Protein AF-A0A4Q5QI65-F1 (afdb_monomer_lite)

Sequence (101 aa):
YGGRPGFLGFLRLARAAFAHLTVTGGMAVGESMIQQVLGLGIAARVSAKLGEGVLNGLMTARFGLAAMAVCRPLPFVREAPPRLSDVAGELLKPLADEAKG

Secondary structure (DSSP, 8-state):
------HHHHHHHHHHHHHHHHHHHHHHHHHHHHTT-STHHHHHHHHHHHHHHHHHHHHHHHHHHHHHHHH--S--SSSPPPPHHHHHHHHHHHHHHHTT-

pLDDT: mean 78.79, std 12.98, range [44.72, 95.5]

Structure (mmCIF, N/CA/C/O backbone):
data_AF-A0A4Q5QI65-F1
#
_entry.id   AF-A0A4Q5QI65-F1
#
loop_
_atom_site.group_PDB
_atom_site.id
_atom_site.type_symbol
_atom_site.label_atom_id
_atom_site.label_alt_id
_atom_site.label_comp_id
_atom_site.label_asym_id
_atom_site.label_entity_id
_atom_site.label_seq_id
_atom_site.pdbx_PDB_ins_code
_atom_site.Cartn_x
_atom_site.Cartn_y
_atom_site.Cartn_z
_atom_site.occupancy
_atom_site.B_iso_or_equiv
_atom_site.auth_seq_id
_atom_site.auth_comp_id
_atom_site.auth_asym_id
_atom_site.auth_atom_id
_atom_site.pdbx_PDB_model_num
ATOM 1 N N . TYR A 1 1 ? 36.257 16.405 15.934 1.00 44.72 1 TYR A N 1
ATOM 2 C CA . TYR A 1 1 ? 35.955 15.848 17.271 1.00 44.72 1 TYR A CA 1
ATOM 3 C C . TYR A 1 1 ? 35.239 14.503 17.145 1.00 44.72 1 TYR A C 1
ATOM 5 O O . TYR A 1 1 ? 34.105 14.346 17.573 1.00 44.72 1 TYR A O 1
ATOM 13 N N . GLY A 1 2 ? 35.901 13.543 16.488 1.00 59.22 2 GLY A N 1
ATOM 14 C CA . GLY A 1 2 ? 35.332 12.254 16.088 1.00 59.22 2 GLY A CA 1
ATOM 15 C C . GLY A 1 2 ? 35.711 11.121 17.035 1.00 59.22 2 GLY A C 1
ATOM 16 O O . GLY A 1 2 ? 36.487 10.246 16.668 1.00 59.22 2 GLY A O 1
ATOM 17 N N . GLY A 1 3 ? 35.155 11.124 18.245 1.00 60.59 3 GLY A N 1
ATOM 18 C CA . GLY A 1 3 ? 35.058 9.896 19.027 1.00 60.59 3 GLY A CA 1
ATOM 19 C C . GLY A 1 3 ? 33.805 9.166 18.566 1.00 60.59 3 GLY A C 1
ATOM 20 O O . GLY A 1 3 ? 32.716 9.718 18.702 1.00 60.59 3 GLY A O 1
ATOM 21 N N . ARG A 1 4 ? 33.935 7.965 17.983 1.00 63.44 4 ARG A N 1
ATOM 22 C CA . ARG A 1 4 ? 32.776 7.100 17.693 1.00 63.44 4 ARG A CA 1
ATOM 23 C C . ARG A 1 4 ? 31.946 7.048 18.981 1.00 63.44 4 ARG A C 1
ATOM 25 O O . ARG A 1 4 ? 32.513 6.626 19.991 1.00 63.44 4 ARG A O 1
ATOM 32 N N . PRO A 1 5 ? 30.679 7.508 19.009 1.00 59.47 5 PRO A N 1
ATOM 33 C CA . PRO A 1 5 ? 29.882 7.380 20.214 1.00 59.47 5 PRO A CA 1
ATOM 34 C C . PRO A 1 5 ? 29.812 5.884 20.499 1.00 59.47 5 PRO A C 1
ATOM 36 O O . PRO A 1 5 ? 29.258 5.120 19.709 1.00 59.47 5 PRO A O 1
ATOM 39 N N . GLY A 1 6 ? 30.476 5.449 21.573 1.00 72.06 6 GLY A N 1
ATOM 40 C CA . GLY A 1 6 ? 30.424 4.057 21.997 1.00 72.06 6 GLY A CA 1
ATOM 41 C C . GLY A 1 6 ? 28.965 3.641 22.174 1.00 72.06 6 G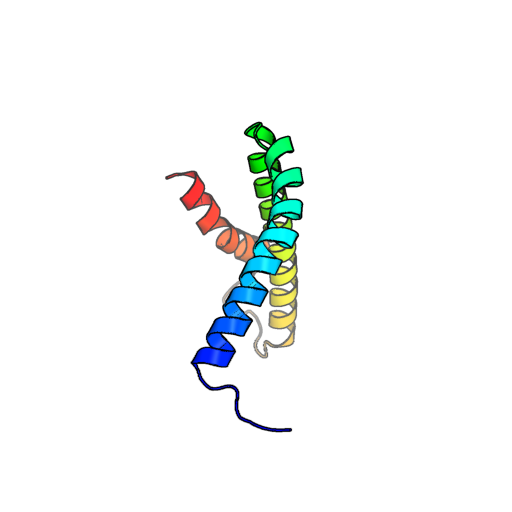LY A C 1
ATOM 42 O O . GLY A 1 6 ? 28.087 4.489 22.340 1.00 72.06 6 GLY A O 1
ATOM 43 N N . PHE A 1 7 ? 28.693 2.340 22.162 1.00 75.94 7 PHE A N 1
ATOM 44 C CA . PHE A 1 7 ? 27.338 1.793 22.294 1.00 75.94 7 PHE A CA 1
ATOM 45 C C . PHE A 1 7 ? 26.532 2.433 23.449 1.00 75.94 7 PHE A C 1
ATOM 47 O O . PHE A 1 7 ? 25.358 2.753 23.282 1.00 75.94 7 PHE A O 1
ATOM 54 N N . LEU A 1 8 ? 27.186 2.751 24.578 1.00 79.31 8 LEU A N 1
ATOM 55 C CA . LEU A 1 8 ? 26.573 3.484 25.695 1.00 79.31 8 LEU A CA 1
ATOM 56 C C . LEU A 1 8 ? 26.162 4.928 25.349 1.00 79.31 8 LEU A C 1
ATOM 58 O O . LEU A 1 8 ? 25.116 5.389 25.800 1.00 79.31 8 LEU A O 1
ATOM 62 N N . GLY A 1 9 ? 26.964 5.649 24.562 1.00 78.94 9 GLY A N 1
ATOM 63 C CA . GLY A 1 9 ? 26.652 7.005 24.104 1.00 78.94 9 GLY A CA 1
ATOM 64 C C . GLY A 1 9 ? 25.463 7.022 23.145 1.00 78.94 9 GLY A C 1
ATOM 65 O O . GLY A 1 9 ? 24.571 7.856 23.297 1.00 78.94 9 GLY A O 1
ATOM 66 N N . PHE A 1 10 ? 25.401 6.049 22.230 1.00 80.62 10 PHE A N 1
ATOM 67 C CA . PHE A 1 10 ? 24.246 5.843 21.354 1.00 80.62 10 PHE A CA 1
ATOM 68 C C . PHE A 1 10 ? 22.985 5.510 22.156 1.00 80.62 10 PHE A C 1
ATOM 70 O O . PHE A 1 10 ? 21.952 6.139 21.949 1.00 80.62 10 PHE A O 1
ATOM 77 N N . LEU A 1 11 ? 23.072 4.596 23.129 1.00 84.12 11 LEU A N 1
ATOM 78 C CA . LEU A 1 11 ? 21.926 4.209 23.952 1.00 84.12 11 LEU A CA 1
ATOM 79 C C . LEU A 1 11 ? 21.411 5.372 24.816 1.00 84.12 11 LEU A C 1
ATOM 81 O O . LEU A 1 11 ? 20.202 5.551 24.972 1.00 84.12 11 LEU A O 1
ATOM 85 N N . ARG A 1 12 ? 22.312 6.209 25.342 1.00 82.12 12 ARG A N 1
ATOM 86 C CA . ARG A 1 12 ? 21.941 7.406 26.111 1.00 82.12 12 ARG A CA 1
ATOM 87 C C . ARG A 1 12 ? 21.258 8.456 25.234 1.00 82.12 12 ARG A C 1
ATOM 89 O O . ARG A 1 12 ? 20.283 9.060 25.675 1.00 82.12 12 ARG A O 1
ATOM 96 N N . LEU A 1 13 ? 21.734 8.638 24.000 1.00 84.00 13 LEU A N 1
ATOM 97 C CA . LEU A 1 13 ? 21.143 9.561 23.031 1.00 84.00 13 LEU A CA 1
ATOM 98 C C . LEU A 1 13 ? 19.791 9.053 22.515 1.00 84.00 13 LEU A C 1
ATOM 100 O O . LEU A 1 13 ? 18.830 9.813 22.487 1.00 84.00 13 LEU A O 1
ATOM 104 N N . ALA A 1 14 ? 19.689 7.760 22.198 1.00 84.12 14 ALA A N 1
ATOM 105 C CA . ALA A 1 14 ? 18.440 7.111 21.818 1.00 84.12 14 ALA A CA 1
ATOM 106 C C . ALA A 1 14 ? 17.392 7.262 22.928 1.00 84.12 14 ALA A C 1
ATOM 108 O O . ALA A 1 14 ? 16.267 7.667 22.656 1.00 84.12 14 ALA A O 1
ATOM 109 N N . ARG A 1 15 ? 17.769 7.041 24.195 1.00 84.12 15 ARG A N 1
ATOM 110 C CA . ARG A 1 15 ? 16.856 7.224 25.333 1.00 84.12 15 ARG A CA 1
ATOM 111 C C . ARG A 1 15 ? 16.415 8.679 25.509 1.00 84.12 15 ARG A C 1
ATOM 113 O O . ARG A 1 15 ? 15.251 8.915 25.814 1.00 84.12 15 ARG A O 1
ATOM 120 N N . ALA A 1 16 ? 17.310 9.642 25.291 1.00 84.56 16 ALA A N 1
ATOM 121 C CA . ALA A 1 16 ? 16.964 11.063 25.315 1.00 84.56 16 ALA A CA 1
ATOM 122 C C . ALA A 1 16 ? 16.017 11.449 24.162 1.00 84.56 16 ALA A C 1
ATOM 124 O O . ALA A 1 16 ? 15.051 12.177 24.381 1.00 84.56 16 ALA A O 1
ATOM 125 N N . ALA A 1 17 ? 16.246 10.912 22.960 1.00 84.31 17 ALA A N 1
ATOM 126 C CA . ALA A 1 17 ? 15.376 11.111 21.806 1.00 84.31 17 ALA A CA 1
ATOM 127 C C . ALA A 1 17 ? 13.984 10.508 22.040 1.00 84.31 17 ALA A C 1
ATOM 129 O O . ALA A 1 17 ? 12.990 11.189 21.814 1.00 84.31 17 ALA A O 1
ATOM 130 N N . PHE A 1 18 ? 13.901 9.282 22.572 1.00 82.25 18 PHE A N 1
ATOM 131 C CA . PHE A 1 18 ? 12.632 8.652 22.945 1.00 82.25 18 PHE A CA 1
ATOM 132 C C . PHE A 1 18 ? 11.892 9.435 24.030 1.00 82.25 18 PHE A C 1
ATOM 134 O O . PHE A 1 18 ? 10.694 9.642 23.891 1.00 82.25 18 PHE A O 1
ATOM 141 N N . ALA A 1 19 ? 12.587 9.921 25.064 1.00 81.38 19 ALA A N 1
ATOM 142 C CA . ALA A 1 19 ? 11.972 10.739 26.110 1.00 81.38 19 ALA A CA 1
ATOM 143 C C . ALA A 1 19 ? 11.355 12.032 25.541 1.00 81.38 19 ALA A C 1
ATOM 145 O O . ALA A 1 19 ? 10.227 12.388 25.884 1.00 81.38 19 ALA A O 1
ATOM 146 N N . HIS A 1 20 ? 12.045 12.700 24.611 1.00 77.94 20 HIS A N 1
ATOM 147 C CA . HIS A 1 20 ? 11.475 13.843 23.896 1.00 77.94 20 HIS A CA 1
ATOM 148 C C . HIS A 1 20 ? 10.309 13.439 22.993 1.00 77.94 20 HIS A C 1
ATOM 150 O O . HIS A 1 20 ? 9.290 14.120 22.983 1.00 77.94 20 HIS A O 1
ATOM 156 N N . LEU A 1 21 ? 10.412 12.313 22.286 1.00 80.31 21 LEU A N 1
ATOM 157 C CA . LEU A 1 21 ? 9.346 11.813 21.422 1.00 80.31 21 LEU A CA 1
ATOM 158 C C . LEU A 1 21 ? 8.092 11.428 22.213 1.00 80.31 21 LEU A C 1
ATOM 160 O O . LEU A 1 21 ? 6.991 11.605 21.713 1.00 80.31 21 LEU A O 1
ATOM 164 N N . THR A 1 22 ? 8.225 10.943 23.447 1.00 75.50 22 THR A N 1
ATOM 165 C CA . THR A 1 22 ? 7.081 10.679 24.331 1.00 75.50 22 THR A CA 1
ATOM 166 C C . THR A 1 22 ? 6.460 11.961 24.871 1.00 75.50 22 THR A C 1
ATOM 168 O O . THR A 1 22 ? 5.243 12.034 24.999 1.00 75.50 22 THR A O 1
ATOM 171 N N . VAL A 1 23 ? 7.267 12.989 25.145 1.00 68.94 23 VAL A N 1
ATOM 172 C CA . VAL A 1 23 ? 6.778 14.285 25.641 1.00 68.94 23 VAL A CA 1
ATOM 173 C C . VAL A 1 23 ? 6.099 15.074 24.516 1.00 68.94 23 VAL A C 1
ATOM 175 O O . VAL A 1 23 ? 4.987 15.558 24.687 1.00 68.94 23 VAL A O 1
ATOM 178 N N . THR A 1 24 ? 6.711 15.144 23.333 1.00 68.75 24 THR A N 1
ATOM 179 C CA . THR A 1 24 ? 6.156 15.829 22.155 1.00 68.75 24 THR A CA 1
ATOM 180 C C . THR A 1 24 ? 5.081 14.993 21.449 1.00 68.75 24 THR A C 1
ATOM 182 O O . THR A 1 24 ? 4.048 15.521 21.046 1.00 68.75 24 THR A O 1
ATOM 185 N N . GLY A 1 25 ? 5.280 13.680 21.322 1.00 62.53 25 GLY A N 1
ATOM 186 C CA . GLY A 1 25 ? 4.331 12.754 20.693 1.00 62.53 25 GLY A CA 1
ATOM 187 C C . GLY A 1 25 ? 3.136 12.398 21.580 1.00 62.53 25 GLY A C 1
ATOM 188 O O . GLY A 1 25 ? 2.043 12.188 21.060 1.00 62.53 25 GLY A O 1
ATOM 189 N N . GLY A 1 26 ? 3.295 12.409 22.908 1.00 62.62 26 GLY A N 1
ATOM 190 C CA . GLY A 1 26 ? 2.195 12.200 23.855 1.00 62.62 26 GLY A CA 1
ATOM 191 C C . GLY A 1 26 ? 1.178 13.342 23.850 1.00 62.62 26 GLY A C 1
ATOM 192 O O . GLY A 1 26 ? -0.019 13.094 23.969 1.00 62.62 26 GLY A O 1
ATOM 193 N N . MET 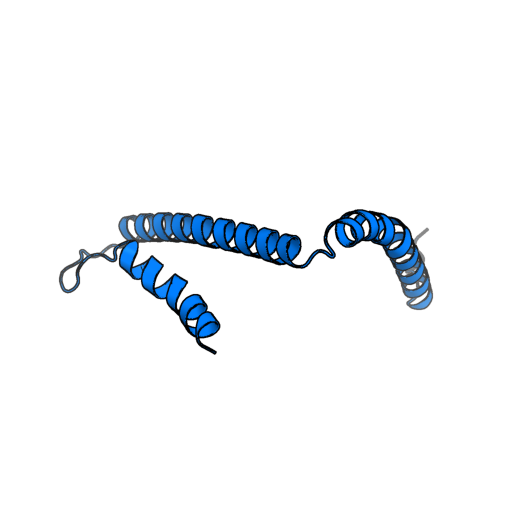A 1 27 ? 1.623 14.581 23.618 1.00 59.88 27 MET A N 1
ATOM 194 C CA . MET A 1 27 ? 0.729 15.742 23.531 1.00 59.88 27 MET A CA 1
ATOM 195 C C . MET A 1 27 ? -0.115 15.748 22.245 1.00 59.88 27 MET A C 1
ATOM 197 O O . MET A 1 27 ? -1.284 16.118 22.291 1.00 59.88 27 MET A O 1
ATOM 201 N N . ALA A 1 28 ? 0.425 15.278 21.114 1.00 58.69 28 ALA A N 1
ATOM 202 C CA . ALA A 1 28 ? -0.318 15.208 19.849 1.00 58.69 28 ALA A CA 1
ATOM 203 C C . ALA A 1 28 ? -1.361 14.074 19.827 1.00 58.69 28 ALA A C 1
ATOM 205 O O . ALA A 1 28 ? -2.446 14.219 19.260 1.00 58.69 28 ALA A O 1
ATOM 206 N N . VAL A 1 29 ? -1.041 12.942 20.460 1.00 55.81 29 VAL A N 1
ATOM 207 C CA . VAL A 1 29 ? -1.952 11.796 20.571 1.00 55.81 29 VAL A CA 1
ATOM 208 C C . VAL A 1 29 ? -3.005 12.028 21.661 1.00 55.81 29 VAL A C 1
ATOM 210 O O . VAL A 1 29 ? -4.146 11.615 21.480 1.00 55.81 29 VAL A O 1
ATOM 213 N N . GLY A 1 30 ? -2.669 12.737 22.745 1.00 56.38 30 GLY A N 1
ATOM 214 C CA . GLY A 1 30 ? -3.582 13.027 23.857 1.00 56.38 30 GLY A CA 1
ATOM 215 C C . GLY A 1 30 ? -4.819 13.834 23.454 1.00 56.38 30 GLY A C 1
ATOM 216 O O . GLY A 1 30 ? -5.934 13.418 23.759 1.00 56.38 30 GLY A O 1
ATOM 217 N N . GLU A 1 31 ? -4.642 14.920 22.698 1.00 60.16 31 GLU A N 1
ATOM 218 C CA . GLU A 1 31 ? -5.753 15.779 22.250 1.00 60.16 31 GLU A CA 1
ATOM 219 C C . GLU A 1 31 ? -6.694 15.041 21.274 1.00 60.16 31 GLU A C 1
ATOM 221 O O . GLU A 1 31 ? -7.917 15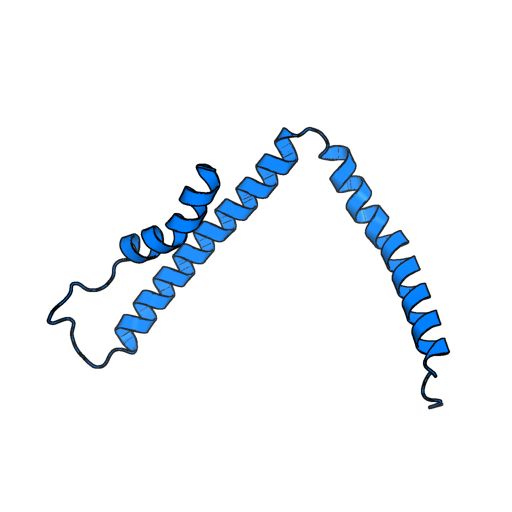.101 21.392 1.00 60.16 31 GLU A O 1
ATOM 226 N N . SER A 1 32 ? -6.132 14.247 20.350 1.00 55.25 32 SER A N 1
ATOM 227 C CA . SER A 1 32 ? -6.918 13.501 19.351 1.00 55.25 32 SER A CA 1
ATOM 228 C C . SER A 1 32 ? -7.578 12.236 19.911 1.00 55.25 32 SER A C 1
ATOM 230 O O . SER A 1 32 ? -8.604 11.802 19.395 1.00 55.25 32 SER A O 1
ATOM 232 N N . MET A 1 33 ? -7.008 11.618 20.949 1.00 53.44 33 MET A N 1
ATOM 233 C CA . MET A 1 33 ? -7.584 10.430 21.590 1.00 53.44 33 MET A CA 1
ATOM 234 C C . MET A 1 33 ? -8.711 10.806 22.556 1.00 53.44 33 MET A C 1
ATOM 236 O O . MET A 1 33 ? -9.741 10.139 22.561 1.00 53.44 33 MET A O 1
ATOM 240 N N . ILE A 1 34 ? -8.577 11.896 23.318 1.00 54.41 34 ILE A N 1
ATOM 241 C CA . ILE A 1 34 ? -9.563 12.295 24.339 1.00 54.41 34 ILE A CA 1
ATOM 242 C C . ILE A 1 34 ? -10.896 12.765 23.731 1.00 54.41 34 ILE A C 1
ATOM 244 O O . ILE A 1 34 ? -11.948 12.437 24.274 1.00 54.41 34 ILE A O 1
ATOM 248 N N . GLN A 1 35 ? -10.895 13.431 22.569 1.00 54.16 35 GLN A N 1
ATOM 249 C CA . GLN A 1 35 ? -12.138 13.752 21.844 1.00 54.16 35 GLN A CA 1
ATOM 250 C C . GLN A 1 35 ? -12.750 12.561 21.080 1.00 54.16 35 GLN A C 1
ATOM 252 O O . GLN A 1 35 ? -13.917 12.622 20.693 1.00 54.16 35 GLN A O 1
ATOM 257 N N . GLN A 1 36 ? -11.990 11.485 20.837 1.00 56.75 36 GLN A N 1
ATOM 258 C CA . GLN A 1 36 ? -12.407 10.354 19.995 1.00 56.75 36 GLN A CA 1
ATOM 259 C C . GLN A 1 36 ? -12.821 9.092 20.775 1.00 56.75 36 GLN A C 1
ATOM 261 O O . GLN A 1 36 ? -13.236 8.112 20.151 1.00 56.75 36 GLN A O 1
ATOM 266 N N . VAL A 1 37 ? -12.800 9.105 22.113 1.00 53.97 37 VAL A N 1
ATOM 267 C CA . VAL A 1 37 ? -13.354 8.028 22.967 1.00 53.97 37 VAL A CA 1
ATOM 268 C C . VAL A 1 37 ? -14.886 8.161 23.087 1.00 53.97 37 VAL A C 1
ATOM 270 O O . VAL A 1 37 ? -15.492 8.138 24.149 1.00 53.97 37 VAL A O 1
ATOM 273 N N . LEU A 1 38 ? -15.542 8.295 21.940 1.00 59.56 38 LEU A N 1
ATOM 274 C CA . LEU A 1 38 ? -16.955 8.000 21.728 1.00 59.56 38 LEU A CA 1
ATOM 275 C C . LEU A 1 38 ? -16.943 7.068 20.516 1.00 59.56 38 LEU A C 1
ATOM 277 O O . LEU A 1 38 ? -16.683 7.517 19.402 1.00 59.56 38 LEU A O 1
ATOM 281 N N . GLY A 1 39 ? -17.117 5.761 20.733 1.00 60.97 39 GLY A N 1
ATOM 282 C CA . GLY A 1 39 ? -16.771 4.677 19.794 1.00 60.97 39 GLY A CA 1
ATOM 283 C C . GLY A 1 39 ? -17.285 4.784 18.345 1.00 60.97 39 GLY A C 1
ATOM 284 O O . GLY A 1 39 ? -16.781 4.077 17.478 1.00 60.97 39 GLY A O 1
ATOM 285 N N . LEU A 1 40 ? -18.209 5.702 18.040 1.00 63.25 40 LEU A N 1
ATOM 286 C CA . LEU A 1 40 ? -18.619 6.047 16.674 1.00 63.25 40 LEU A CA 1
ATOM 287 C C . LEU A 1 40 ? -17.525 6.771 15.857 1.00 63.25 40 LEU A C 1
ATOM 289 O O . LEU A 1 40 ? -17.429 6.558 14.650 1.00 63.25 40 LEU A O 1
ATOM 293 N N . GLY A 1 41 ? -16.691 7.618 16.473 1.00 71.75 41 GLY A N 1
ATOM 294 C CA . GLY A 1 41 ? -15.752 8.492 15.746 1.00 71.75 41 GLY A CA 1
ATOM 295 C C . GLY A 1 41 ? -14.510 7.774 15.207 1.00 71.75 41 GLY A C 1
ATOM 296 O O . GLY A 1 41 ? -14.045 8.053 14.102 1.00 71.75 41 GLY A O 1
ATOM 297 N N . ILE A 1 42 ? -13.986 6.810 15.965 1.00 76.44 42 ILE A N 1
ATOM 298 C CA . ILE A 1 42 ? -12.870 5.952 15.535 1.00 76.44 42 ILE A CA 1
ATOM 299 C C . ILE A 1 42 ? -13.280 5.021 14.391 1.00 76.44 42 ILE A C 1
ATOM 301 O O . ILE A 1 42 ? -12.571 4.958 13.388 1.00 76.44 42 ILE A O 1
ATOM 305 N N . ALA A 1 43 ? -14.452 4.386 14.483 1.00 80.94 43 ALA A N 1
ATOM 306 C CA . ALA A 1 43 ? -14.999 3.563 13.408 1.00 80.94 43 ALA A CA 1
ATOM 307 C C . ALA A 1 43 ? -15.259 4.399 12.143 1.00 80.94 43 ALA A C 1
ATOM 309 O O . ALA A 1 43 ? -14.876 3.989 11.049 1.00 80.94 43 ALA A O 1
ATOM 310 N N . ALA A 1 44 ? -15.816 5.608 12.289 1.00 79.62 44 ALA A N 1
ATOM 311 C CA . ALA A 1 44 ? -16.029 6.526 11.170 1.00 79.62 44 ALA A CA 1
ATOM 312 C C . ALA A 1 44 ? -14.712 6.947 10.495 1.00 79.62 44 ALA A C 1
ATOM 314 O O . ALA A 1 44 ? -14.625 6.963 9.268 1.00 79.62 44 ALA A O 1
ATOM 315 N N . ARG A 1 45 ? -13.660 7.239 11.271 1.00 80.12 45 ARG A N 1
ATOM 316 C CA . ARG A 1 45 ? -12.353 7.643 10.728 1.00 80.12 45 ARG A CA 1
ATOM 317 C C . ARG A 1 45 ? -11.622 6.487 10.045 1.00 80.12 45 ARG A C 1
ATOM 319 O O . ARG A 1 45 ? -11.034 6.690 8.984 1.00 80.12 45 ARG A O 1
ATOM 326 N N . VAL A 1 46 ? -11.666 5.290 10.631 1.00 83.94 46 VAL A N 1
ATOM 327 C CA . VAL A 1 46 ? -11.084 4.079 10.031 1.00 83.94 46 VAL A CA 1
ATOM 328 C C . VAL A 1 46 ? -11.831 3.707 8.752 1.00 83.94 46 VAL A C 1
ATOM 330 O O . VAL A 1 46 ? -11.191 3.465 7.732 1.00 83.94 46 VAL A O 1
ATOM 333 N N . SER A 1 47 ? -13.164 3.767 8.763 1.00 86.25 47 SER A N 1
ATOM 334 C CA . SER A 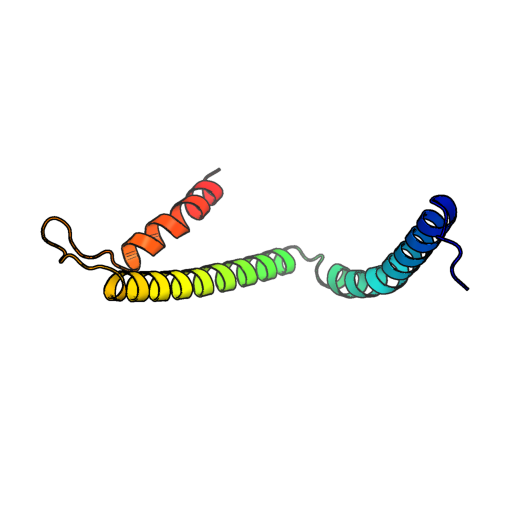1 47 ? -13.999 3.543 7.579 1.00 86.25 47 SER A CA 1
ATOM 335 C C . SER A 1 47 ? -13.700 4.551 6.465 1.00 86.25 47 SER A C 1
ATOM 337 O O . SER A 1 47 ? -13.476 4.157 5.322 1.00 86.25 47 SER A O 1
ATOM 339 N N . ALA A 1 48 ? -13.577 5.843 6.795 1.00 87.75 48 ALA A N 1
ATOM 340 C CA . ALA A 1 48 ? -13.202 6.872 5.825 1.00 87.75 48 ALA A CA 1
ATOM 341 C C . ALA A 1 48 ? -11.824 6.599 5.197 1.00 87.75 48 ALA A C 1
ATOM 343 O O . ALA A 1 48 ? -11.674 6.681 3.979 1.00 87.75 48 ALA A O 1
ATOM 344 N N . LYS A 1 49 ? -10.827 6.207 6.003 1.00 87.62 49 LYS A N 1
ATOM 345 C CA . LYS A 1 49 ? -9.482 5.870 5.505 1.00 87.62 49 LYS A CA 1
ATOM 346 C C . LYS A 1 49 ? -9.465 4.606 4.650 1.00 87.62 49 LYS A C 1
ATOM 348 O O . LYS A 1 49 ? -8.732 4.554 3.664 1.00 87.62 49 LYS A O 1
ATOM 353 N N . LEU A 1 50 ? -10.285 3.616 4.989 1.00 88.31 50 LEU A N 1
ATOM 354 C CA . LEU A 1 50 ? -10.444 2.402 4.193 1.00 88.31 50 LEU A CA 1
ATOM 355 C C . LEU A 1 50 ? -11.133 2.714 2.853 1.00 88.31 50 LEU A C 1
ATOM 357 O O . LEU A 1 50 ? -10.675 2.250 1.812 1.00 88.31 50 LEU A O 1
ATOM 361 N N . GLY A 1 51 ? -12.149 3.583 2.852 1.00 88.62 51 GLY A N 1
ATOM 362 C CA . GLY A 1 51 ? -12.806 4.081 1.640 1.00 88.62 51 GLY A CA 1
ATOM 363 C C . GLY A 1 51 ? -11.862 4.856 0.714 1.00 88.62 51 GLY A C 1
ATOM 364 O O . GLY A 1 51 ? -11.814 4.577 -0.484 1.00 88.62 51 GLY A O 1
ATOM 365 N N . GLU A 1 52 ? -11.056 5.771 1.262 1.00 90.50 52 GLU A N 1
ATOM 366 C CA . GLU A 1 52 ? -9.998 6.473 0.516 1.00 90.50 52 GLU A CA 1
ATOM 367 C C . GLU A 1 52 ? -8.979 5.486 -0.088 1.00 90.50 52 GLU A C 1
ATOM 369 O O . GLU A 1 52 ? -8.580 5.633 -1.247 1.00 90.50 52 GLU A O 1
ATOM 374 N N . GLY A 1 53 ? -8.597 4.448 0.667 1.00 89.75 53 GLY A N 1
ATOM 375 C CA . GLY A 1 53 ? -7.680 3.398 0.219 1.00 89.75 53 GLY A CA 1
ATOM 376 C C . GLY A 1 53 ? -8.231 2.563 -0.939 1.00 89.75 53 GLY A C 1
ATOM 377 O O . GLY A 1 53 ? -7.530 2.359 -1.932 1.00 89.75 53 GLY A O 1
ATOM 378 N N . VAL A 1 54 ? -9.496 2.141 -0.858 1.00 92.12 54 VAL A N 1
ATOM 379 C CA . VAL A 1 54 ? -10.183 1.411 -1.939 1.00 92.12 54 VAL A CA 1
ATOM 380 C C . VAL A 1 54 ? -10.278 2.268 -3.201 1.00 92.12 54 VAL A C 1
ATOM 382 O O . VAL A 1 54 ? -9.979 1.792 -4.298 1.00 92.12 54 VAL A O 1
ATOM 385 N N . LEU A 1 55 ? -10.647 3.544 -3.059 1.00 91.81 55 LEU A N 1
ATOM 386 C CA . LEU A 1 55 ? -10.772 4.457 -4.195 1.00 91.81 55 LEU A CA 1
ATOM 387 C C . LEU A 1 55 ? -9.425 4.665 -4.904 1.00 91.81 55 LEU A C 1
ATOM 389 O O . LEU A 1 55 ? -9.355 4.630 -6.135 1.00 91.81 55 LEU A O 1
ATOM 393 N N . ASN A 1 56 ? -8.349 4.830 -4.133 1.00 91.81 56 ASN A N 1
ATOM 394 C CA . ASN A 1 56 ? -6.999 4.960 -4.673 1.00 91.81 56 ASN A CA 1
ATOM 395 C C . ASN A 1 56 ? -6.527 3.657 -5.345 1.00 91.81 56 ASN A C 1
ATOM 397 O O . ASN A 1 56 ? -6.015 3.690 -6.464 1.00 91.81 56 ASN A O 1
ATOM 401 N N . GLY A 1 57 ? -6.790 2.502 -4.724 1.00 91.38 57 GLY A N 1
ATOM 402 C CA . GLY A 1 57 ? -6.488 1.187 -5.298 1.00 91.38 57 GLY A CA 1
ATOM 403 C C . GLY A 1 57 ? -7.200 0.942 -6.631 1.00 91.38 57 GLY A C 1
ATOM 404 O O . GLY A 1 57 ? -6.597 0.419 -7.570 1.00 91.38 57 GLY A O 1
ATOM 405 N N . LEU A 1 58 ? -8.445 1.406 -6.772 1.00 94.38 58 LEU A N 1
ATOM 406 C CA . LEU A 1 58 ? -9.178 1.339 -8.036 1.00 94.38 58 LEU A CA 1
ATOM 407 C C . LEU A 1 58 ? -8.515 2.193 -9.130 1.00 94.38 58 LEU A C 1
ATOM 409 O O . LEU A 1 58 ? -8.440 1.774 -10.286 1.00 94.38 58 LEU A O 1
ATOM 413 N N . MET A 1 59 ? -8.001 3.377 -8.786 1.00 94.62 59 MET A N 1
ATOM 414 C CA . MET A 1 59 ? -7.260 4.213 -9.738 1.00 94.62 59 MET A CA 1
ATOM 415 C C . MET A 1 59 ? -5.930 3.569 -10.142 1.00 94.62 59 MET A C 1
ATOM 417 O O . MET A 1 59 ? -5.584 3.586 -11.326 1.00 94.62 59 MET A O 1
ATOM 421 N N . THR A 1 60 ? -5.227 2.923 -9.208 1.00 94.69 60 THR A N 1
ATOM 422 C CA . THR A 1 60 ? -4.034 2.119 -9.516 1.00 94.69 60 THR A CA 1
ATOM 423 C C . THR A 1 60 ? -4.365 0.955 -10.449 1.00 94.69 60 THR A C 1
ATOM 425 O O . THR A 1 60 ? -3.645 0.735 -11.421 1.00 94.69 60 THR A O 1
ATOM 428 N N . ALA A 1 61 ? -5.484 0.258 -10.230 1.00 95.44 61 ALA A N 1
ATOM 429 C CA . ALA A 1 61 ? -5.946 -0.806 -11.120 1.00 95.44 61 ALA A CA 1
ATOM 430 C C . ALA A 1 61 ? -6.244 -0.282 -12.536 1.00 95.44 61 ALA A C 1
ATOM 432 O O . ALA A 1 61 ? -5.837 -0.898 -13.522 1.00 95.44 61 ALA A O 1
ATOM 433 N N . ARG A 1 62 ? -6.880 0.893 -12.661 1.00 94.25 62 ARG A N 1
ATOM 434 C CA . ARG A 1 62 ? -7.096 1.547 -13.967 1.00 94.25 62 ARG A CA 1
ATOM 435 C C . ARG A 1 62 ? -5.786 1.849 -14.682 1.00 94.25 62 ARG A C 1
ATOM 437 O O . ARG A 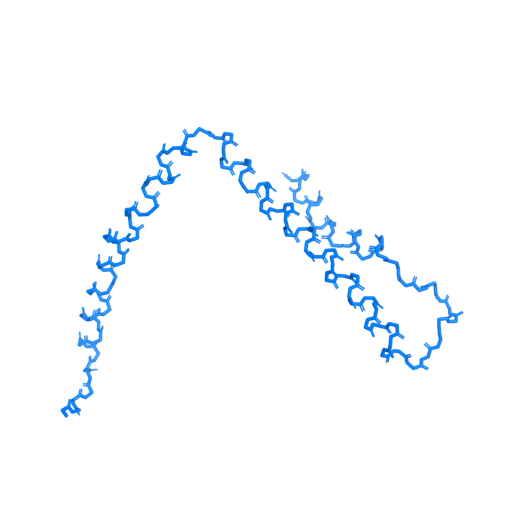1 62 ? -5.675 1.575 -15.876 1.00 94.25 62 ARG A O 1
ATOM 444 N N . PHE A 1 63 ? -4.810 2.400 -13.965 1.00 95.50 63 PHE A N 1
ATOM 445 C CA . PHE A 1 63 ? -3.487 2.663 -14.523 1.00 95.50 63 PHE A CA 1
ATOM 446 C C . PHE A 1 63 ? -2.791 1.363 -14.952 1.00 95.50 63 PHE A C 1
ATOM 448 O O . PHE A 1 63 ? -2.253 1.297 -16.054 1.00 95.50 63 PHE A O 1
ATOM 455 N N . GLY A 1 64 ? -2.871 0.307 -14.137 1.00 94.12 64 GLY A N 1
ATOM 456 C CA . GLY A 1 64 ? -2.328 -1.014 -14.456 1.00 94.12 64 GLY A CA 1
ATOM 457 C C . GLY A 1 64 ? -2.921 -1.609 -15.735 1.00 94.12 64 GLY A C 1
ATOM 458 O O . GLY A 1 64 ? -2.173 -2.087 -16.583 1.00 94.12 64 GLY A O 1
ATOM 459 N N . LEU A 1 65 ? -4.239 -1.504 -15.931 1.00 93.88 65 LEU A N 1
ATOM 460 C CA . LEU A 1 65 ? -4.899 -1.946 -17.167 1.00 93.88 65 LEU A CA 1
ATOM 461 C C . LEU A 1 65 ? -4.432 -1.149 -18.394 1.00 93.88 65 LEU A C 1
ATOM 463 O O . LEU A 1 65 ? -4.195 -1.736 -19.450 1.00 93.88 65 LEU A O 1
ATOM 467 N N . ALA A 1 66 ? -4.253 0.170 -18.260 1.00 92.56 66 ALA A N 1
ATOM 468 C CA . ALA A 1 66 ? -3.720 1.005 -19.337 1.00 92.56 66 ALA A CA 1
ATOM 469 C C . ALA A 1 66 ? -2.263 0.642 -19.671 1.00 92.56 66 ALA A C 1
ATOM 471 O O . ALA A 1 66 ? -1.922 0.471 -20.840 1.00 92.56 66 ALA A O 1
ATOM 472 N N . ALA A 1 67 ? -1.421 0.450 -18.653 1.00 94.75 67 ALA A N 1
ATOM 473 C CA . ALA A 1 67 ? -0.048 -0.012 -18.832 1.00 94.75 67 ALA A CA 1
ATOM 474 C C . ALA A 1 67 ? -0.005 -1.394 -19.500 1.00 94.75 67 ALA A C 1
ATOM 476 O O . ALA A 1 67 ? 0.788 -1.617 -20.410 1.00 94.75 67 ALA A O 1
ATOM 477 N N . MET A 1 68 ? -0.899 -2.304 -19.111 1.00 92.88 68 MET A N 1
ATOM 478 C CA . MET A 1 68 ? -1.002 -3.632 -19.709 1.00 92.88 68 MET A CA 1
ATOM 479 C C . MET A 1 68 ? -1.411 -3.564 -21.184 1.00 92.88 68 MET A C 1
ATOM 481 O O . MET A 1 68 ? -0.872 -4.310 -21.996 1.00 92.88 68 MET A O 1
ATOM 485 N N . ALA A 1 69 ? -2.311 -2.649 -21.552 1.00 88.94 69 ALA A N 1
ATOM 486 C CA . ALA A 1 69 ? -2.693 -2.430 -22.945 1.00 88.94 69 ALA A CA 1
ATOM 487 C C . ALA A 1 69 ? -1.531 -1.892 -23.801 1.00 88.94 69 ALA A C 1
ATOM 489 O O . ALA A 1 69 ? -1.408 -2.282 -24.958 1.00 88.94 69 ALA A O 1
ATOM 490 N N . VAL A 1 70 ? -0.670 -1.037 -23.236 1.00 88.62 70 VAL A N 1
ATOM 491 C CA . VAL A 1 70 ? 0.489 -0.453 -23.939 1.00 88.62 70 VAL A CA 1
ATOM 492 C C . VAL A 1 70 ? 1.658 -1.434 -24.036 1.00 88.62 70 VAL A C 1
ATOM 494 O O . VAL A 1 70 ? 2.295 -1.539 -25.080 1.00 88.62 70 VAL A O 1
ATOM 497 N N . CYS A 1 71 ? 1.954 -2.157 -22.958 1.00 88.81 71 CYS A N 1
ATOM 498 C CA . CYS A 1 71 ? 3.118 -3.038 -22.894 1.00 88.81 71 CYS A CA 1
ATOM 499 C C . CYS A 1 71 ? 2.889 -4.400 -23.562 1.00 88.81 71 CYS A C 1
ATOM 501 O O . CYS A 1 71 ? 3.850 -5.151 -23.737 1.00 88.81 71 CYS A O 1
ATOM 503 N N . ARG A 1 72 ? 1.645 -4.769 -23.904 1.00 87.31 72 ARG A N 1
ATOM 504 C CA . ARG A 1 72 ? 1.357 -6.098 -24.450 1.00 87.31 72 ARG A CA 1
ATOM 505 C C . ARG A 1 72 ? 1.622 -6.158 -25.963 1.00 87.31 72 ARG A C 1
ATOM 507 O O . ARG A 1 72 ? 0.954 -5.460 -26.718 1.00 87.31 72 ARG A O 1
ATOM 514 N N . PRO A 1 73 ? 2.499 -7.068 -26.429 1.00 78.81 73 PRO A N 1
ATOM 515 C CA . PRO A 1 73 ? 2.824 -7.195 -27.852 1.00 78.81 73 PRO A CA 1
ATOM 516 C C . PRO A 1 73 ? 1.822 -8.047 -28.654 1.00 78.81 73 PRO A C 1
ATOM 518 O O . PRO A 1 73 ? 1.812 -7.986 -29.878 1.00 78.81 73 PRO A O 1
ATOM 521 N N . LEU A 1 74 ? 1.000 -8.869 -27.988 1.00 80.69 74 LEU A N 1
ATOM 522 C CA . LEU A 1 74 ? 0.076 -9.822 -28.619 1.00 80.69 74 LEU A CA 1
ATOM 523 C C . LEU A 1 74 ? -1.394 -9.432 -28.373 1.00 80.69 74 LEU A C 1
ATOM 525 O O . LEU A 1 74 ? -1.742 -9.087 -27.239 1.00 80.69 74 LEU A O 1
ATOM 529 N N . PRO A 1 75 ? -2.279 -9.533 -29.384 1.00 77.94 75 PRO A N 1
ATOM 530 C CA . PRO A 1 75 ? -3.696 -9.214 -29.226 1.00 77.94 75 PRO A CA 1
ATOM 531 C C . PRO A 1 75 ? -4.431 -10.219 -28.321 1.00 77.94 75 PRO A C 1
ATOM 533 O O . PRO A 1 75 ? -4.014 -11.364 -28.132 1.00 77.94 75 PRO A O 1
ATOM 536 N N . PHE A 1 76 ? -5.562 -9.795 -27.754 1.00 81.25 76 PHE A N 1
ATOM 537 C CA . PHE A 1 76 ? -6.480 -10.671 -27.021 1.00 81.25 76 PHE A CA 1
ATOM 538 C C . PHE A 1 76 ? -7.243 -11.558 -28.018 1.00 81.25 76 PHE A C 1
ATOM 540 O O . PHE A 1 76 ? -8.190 -11.099 -28.644 1.00 81.25 76 PHE A O 1
ATOM 547 N N . VAL A 1 77 ? -6.797 -12.808 -28.206 1.00 80.44 77 VAL A N 1
ATOM 548 C CA . VAL A 1 77 ? -7.403 -13.749 -29.178 1.00 80.44 77 VAL A CA 1
ATOM 549 C C . VAL A 1 77 ? -8.294 -14.806 -28.512 1.00 80.44 77 VAL A C 1
ATOM 551 O O . VAL A 1 77 ? -9.271 -15.246 -29.104 1.00 80.44 77 VAL A O 1
ATOM 554 N N . ARG A 1 78 ? -7.955 -15.236 -27.288 1.00 77.31 78 ARG A N 1
ATOM 555 C CA . ARG A 1 78 ? -8.655 -16.320 -26.567 1.00 77.31 78 ARG A CA 1
ATOM 556 C C . ARG A 1 78 ? -9.548 -15.853 -25.425 1.00 77.31 78 ARG A C 1
ATOM 558 O O . ARG A 1 78 ? -10.544 -16.503 -25.142 1.00 77.31 78 ARG A O 1
ATOM 565 N N . GLU A 1 79 ? -9.187 -14.755 -24.777 1.00 80.75 79 GLU A N 1
ATOM 566 C CA . GLU A 1 79 ? -9.885 -14.231 -23.604 1.00 80.75 79 GLU A CA 1
ATOM 567 C C . GLU A 1 79 ? -10.212 -12.761 -23.817 1.00 80.75 79 GLU A C 1
ATOM 569 O O . GLU A 1 79 ? -9.478 -12.051 -24.511 1.00 80.75 79 GLU A O 1
ATOM 574 N N . ALA A 1 80 ? -11.315 -12.313 -23.220 1.00 81.50 80 ALA A N 1
ATOM 575 C CA . ALA A 1 80 ? -11.682 -10.908 -23.226 1.00 81.50 80 ALA A CA 1
ATOM 576 C C . ALA A 1 80 ? -10.615 -10.073 -22.488 1.00 81.50 80 ALA A C 1
ATOM 578 O O . ALA A 1 80 ? -10.009 -10.556 -21.529 1.00 81.50 80 ALA A O 1
ATOM 579 N N . PRO A 1 81 ? -10.367 -8.823 -22.916 1.00 82.62 81 PRO A N 1
ATOM 580 C CA . PRO A 1 81 ? -9.472 -7.932 -22.193 1.00 82.62 81 PRO A CA 1
ATOM 581 C C . PRO A 1 81 ? -9.980 -7.720 -20.758 1.00 82.62 81 PRO A C 1
ATOM 583 O O . PRO A 1 81 ? -11.180 -7.488 -20.578 1.00 82.62 81 PRO A O 1
ATOM 586 N N . PRO A 1 82 ? -9.093 -7.775 -19.746 1.00 87.88 82 PRO A N 1
ATOM 587 C CA . PRO A 1 82 ? -9.499 -7.621 -18.359 1.00 87.88 82 PRO A CA 1
ATOM 588 C C . PRO A 1 82 ? -10.091 -6.233 -18.142 1.00 87.88 82 PRO A C 1
ATOM 590 O O . PRO A 1 82 ? -9.553 -5.216 -18.599 1.00 87.88 82 PRO A O 1
ATOM 593 N N . ARG A 1 83 ? -11.221 -6.191 -17.446 1.00 91.25 83 ARG A N 1
ATOM 594 C CA . ARG A 1 83 ? -11.934 -4.958 -17.132 1.00 91.25 83 ARG A CA 1
ATOM 595 C C . ARG A 1 83 ? -11.631 -4.538 -15.708 1.00 91.25 83 ARG A C 1
ATOM 597 O O . ARG A 1 83 ? -11.274 -5.335 -14.846 1.00 91.25 83 ARG A O 1
ATOM 604 N N . LEU A 1 84 ? -11.867 -3.260 -15.431 1.00 91.81 84 LEU A N 1
ATOM 605 C CA . LEU A 1 84 ? -11.720 -2.728 -14.081 1.00 91.81 84 LEU A CA 1
ATOM 606 C C . LEU A 1 84 ? -12.618 -3.449 -13.066 1.00 91.81 84 LEU A C 1
ATOM 608 O O . LEU A 1 84 ? -12.215 -3.605 -11.923 1.00 91.81 84 LEU A O 1
ATOM 612 N N . SER A 1 85 ? -13.803 -3.907 -13.482 1.00 90.38 85 SER A N 1
ATOM 613 C CA . SER A 1 85 ? -14.714 -4.697 -12.644 1.00 90.38 85 SER A CA 1
ATOM 614 C C . SER A 1 85 ? -14.096 -6.007 -12.168 1.00 90.38 85 SER A C 1
ATOM 616 O O . SER A 1 85 ? -14.359 -6.421 -11.044 1.00 90.38 85 SER A O 1
ATOM 618 N N . ASP A 1 86 ? -13.268 -6.630 -13.003 1.00 90.88 86 ASP A N 1
ATOM 619 C CA . ASP A 1 86 ? -12.680 -7.939 -12.727 1.00 90.88 86 ASP A CA 1
ATOM 620 C C . ASP A 1 86 ? -11.569 -7.776 -11.682 1.00 90.88 86 ASP A C 1
ATOM 622 O O . ASP A 1 86 ? -11.561 -8.449 -10.653 1.00 90.88 86 ASP A O 1
ATOM 626 N N . VAL A 1 87 ? -10.715 -6.764 -11.876 1.00 89.88 87 VAL A N 1
ATOM 627 C CA . VAL A 1 87 ? -9.655 -6.397 -10.924 1.00 89.88 87 VAL A CA 1
ATOM 628 C C . VAL A 1 87 ? -10.238 -5.864 -9.610 1.00 89.88 87 VAL A C 1
ATOM 630 O O . VAL A 1 87 ? -9.749 -6.193 -8.533 1.00 89.88 87 VAL A O 1
ATOM 633 N N . ALA A 1 88 ? -11.305 -5.062 -9.670 1.00 90.50 88 ALA A N 1
ATOM 634 C CA . AL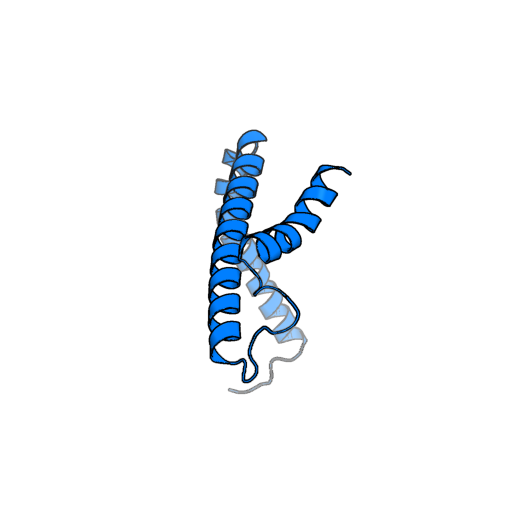A A 1 88 ? -11.997 -4.564 -8.482 1.00 90.50 88 ALA A CA 1
ATOM 635 C C . ALA A 1 88 ? -12.645 -5.700 -7.678 1.00 90.50 88 ALA A C 1
ATOM 637 O O . ALA A 1 88 ? -12.590 -5.683 -6.450 1.00 90.50 88 ALA A O 1
ATOM 638 N N . GLY A 1 89 ? -13.229 -6.693 -8.356 1.00 88.50 89 GLY A N 1
ATOM 639 C CA . GLY A 1 89 ? -13.803 -7.876 -7.718 1.00 88.50 89 GLY A CA 1
ATOM 640 C C . GLY A 1 89 ? -12.760 -8.684 -6.947 1.00 88.50 89 GLY A C 1
ATOM 641 O O . GLY A 1 89 ? -13.006 -9.058 -5.802 1.00 88.50 89 GLY A O 1
ATOM 642 N N . GLU A 1 90 ? -11.577 -8.892 -7.528 1.00 88.38 90 GLU A N 1
ATOM 643 C CA . GLU A 1 90 ? -10.474 -9.567 -6.833 1.00 88.38 90 GLU A CA 1
ATOM 644 C C . GLU A 1 90 ? -9.888 -8.735 -5.686 1.00 88.38 90 GLU A C 1
ATOM 646 O O . GLU A 1 90 ? -9.622 -9.283 -4.618 1.00 88.38 90 GLU A O 1
ATOM 651 N N . LEU A 1 91 ? -9.750 -7.416 -5.859 1.00 86.62 91 LEU A N 1
ATOM 652 C CA . LEU A 1 91 ? -9.267 -6.505 -4.812 1.00 86.62 91 LEU A CA 1
ATOM 653 C C . LEU A 1 91 ? -10.189 -6.453 -3.586 1.00 86.62 91 LEU A C 1
ATOM 655 O O . LEU A 1 91 ? -9.711 -6.301 -2.464 1.00 86.62 91 LEU A O 1
ATOM 659 N N . LEU A 1 92 ? -11.504 -6.553 -3.790 1.00 88.06 92 LEU A N 1
ATOM 660 C CA . LEU A 1 92 ? -12.504 -6.455 -2.720 1.00 88.06 92 LEU A CA 1
ATOM 661 C C . LEU A 1 92 ? -12.806 -7.801 -2.047 1.00 88.06 92 LEU A C 1
ATOM 663 O O . LEU A 1 92 ? -13.356 -7.820 -0.947 1.00 88.06 92 LEU A O 1
ATOM 667 N N . LYS A 1 93 ? -12.440 -8.927 -2.666 1.00 88.50 93 LYS A N 1
ATOM 668 C CA . LYS A 1 93 ? -12.707 -10.273 -2.139 1.00 88.50 93 LYS A CA 1
ATOM 669 C C . LYS A 1 93 ? -12.137 -10.514 -0.726 1.00 88.50 93 LYS A C 1
ATOM 671 O O . LYS A 1 93 ? -12.894 -11.010 0.105 1.00 88.50 93 LYS A O 1
ATOM 676 N N . PRO A 1 94 ? -10.894 -10.107 -0.394 1.00 84.19 94 PRO A N 1
ATOM 677 C CA . PRO A 1 94 ? -10.354 -10.256 0.961 1.00 84.19 94 PRO A CA 1
ATOM 678 C C . PRO A 1 94 ? -11.119 -9.436 2.010 1.00 84.19 94 PRO A C 1
ATOM 680 O O . PRO A 1 94 ? -11.318 -9.896 3.127 1.00 84.19 94 PRO A O 1
ATOM 683 N N . LEU A 1 95 ? -11.590 -8.237 1.640 1.00 81.00 95 LEU A N 1
ATOM 684 C CA . LEU A 1 95 ? -12.388 -7.371 2.519 1.00 81.00 95 LEU A CA 1
ATOM 685 C C . LEU A 1 95 ? -13.775 -7.968 2.797 1.00 81.00 95 LEU A C 1
ATOM 687 O O . LEU A 1 95 ? -14.317 -7.804 3.886 1.00 81.00 95 LEU A O 1
ATOM 691 N N . ALA A 1 96 ? -14.353 -8.656 1.810 1.00 78.75 96 ALA A N 1
ATOM 692 C CA . ALA A 1 96 ? -15.642 -9.322 1.951 1.00 78.75 96 ALA A CA 1
ATOM 693 C C . ALA A 1 96 ? -15.569 -10.599 2.808 1.00 78.75 96 ALA A C 1
ATOM 695 O O . ALA A 1 96 ? -16.552 -10.918 3.478 1.00 78.75 96 ALA A O 1
ATOM 696 N N . ASP A 1 97 ? -14.436 -11.312 2.795 1.00 83.62 97 ASP A N 1
ATOM 697 C CA . ASP A 1 97 ? -14.199 -12.472 3.668 1.00 83.62 97 ASP A CA 1
ATOM 698 C C . ASP A 1 97 ? -13.980 -12.048 5.127 1.00 83.62 97 ASP A C 1
ATOM 700 O O . ASP A 1 97 ? -14.584 -12.634 6.022 1.00 83.62 97 ASP A O 1
ATOM 704 N N . GLU A 1 98 ? -13.208 -10.982 5.374 1.00 75.44 98 GLU A N 1
ATOM 705 C CA . GLU A 1 98 ? -13.034 -10.411 6.723 1.00 75.44 98 GLU A CA 1
ATOM 706 C C . GLU A 1 98 ? -14.358 -9.935 7.342 1.00 75.44 98 GLU A C 1
ATOM 708 O O . GLU A 1 98 ? -14.558 -10.064 8.542 1.00 75.44 98 GLU A O 1
ATOM 713 N N . ALA A 1 99 ? -15.294 -9.422 6.538 1.00 67.31 99 ALA A N 1
ATOM 714 C CA . ALA A 1 99 ? -16.594 -8.960 7.029 1.00 67.31 99 ALA A CA 1
ATOM 715 C C . ALA A 1 99 ? -17.579 -10.094 7.393 1.00 67.31 99 ALA A C 1
ATOM 717 O O . ALA A 1 99 ? -18.663 -9.810 7.908 1.00 67.31 99 ALA A O 1
ATOM 718 N N . LYS A 1 100 ? -17.254 -11.357 7.081 1.00 69.06 100 LYS A N 1
ATOM 719 C CA . LYS A 1 100 ? -18.102 -12.535 7.346 1.00 69.06 100 LYS A CA 1
ATOM 720 C C . LYS A 1 100 ? -17.623 -13.410 8.512 1.00 69.06 100 LYS A C 1
ATOM 722 O O . LYS A 1 100 ? -18.383 -14.301 8.899 1.00 69.06 100 LYS A O 1
ATOM 727 N N . GLY A 1 101 ? -16.403 -13.203 9.013 1.00 50.41 101 GLY A N 1
ATOM 728 C CA . GLY A 1 101 ? -15.837 -13.898 10.180 1.00 50.41 101 GLY A CA 1
ATOM 729 C C . GLY A 1 101 ? -16.171 -13.204 11.492 1.00 50.41 101 GLY A C 1
ATOM 730 O O . GLY A 1 101 ? -16.282 -13.931 12.503 1.00 50.41 101 GLY A O 1
#

Foldseek 3Di:
DDDPCPPVSVVVVVVVVVVVCCVVVVVVCVVVVVVCVPPVNVVVVVVVVVVVVLVVVLVVLVVVLVVCVVPDPDDDDPDDRDDSVNVSCVVCVVVVVVVVD

Radius of gyration: 24.4 Å; chains: 1; bounding box: 55×32×55 Å